Protein AF-A0A2G6HMX7-F1 (afdb_monomer_lite)

Secondary structure (DSSP, 8-state):
---------HHHHHHHHHHHHHHHHHHHHHHHHHHSPTTHHHHHHHHHHHHHHHHHHHHHHHHHHHHHHTT-

Sequence (72 aa):
MGAGRPEEGKGERMARWYRNVNALGALACFAAGAVLTAPLAVAANTLGVLNLAQAAGGEVIRQSAQKRHKKS

Structure (mmCIF, N/CA/C/O backbone):
data_AF-A0A2G6HMX7-F1
#
_entry.id   AF-A0A2G6HMX7-F1
#
loop_
_atom_site.group_PDB
_atom_site.id
_atom_site.type_symbol
_atom_site.label_atom_id
_atom_site.label_alt_id
_atom_site.label_comp_id
_atom_site.label_asym_id
_atom_site.label_entity_id
_atom_site.label_seq_id
_atom_site.pdbx_PDB_ins_code
_atom_site.Cartn_x
_atom_site.Cartn_y
_atom_site.Cartn_z
_atom_site.occupancy
_atom_site.B_iso_or_equiv
_atom_site.auth_seq_id
_atom_site.auth_comp_id
_atom_site.auth_asym_id
_atom_site.auth_atom_id
_atom_site.pdbx_PDB_model_num
ATOM 1 N N . MET A 1 1 ? -39.507 -12.006 4.906 1.00 38.12 1 MET A N 1
ATOM 2 C CA . MET A 1 1 ? -38.644 -11.539 6.013 1.00 38.12 1 MET A CA 1
ATOM 3 C C . MET A 1 1 ? -37.391 -10.936 5.397 1.00 38.12 1 MET A C 1
ATOM 5 O O . MET A 1 1 ? -36.479 -11.668 5.042 1.00 38.12 1 MET A O 1
ATOM 9 N N . GLY A 1 2 ? -37.401 -9.628 5.130 1.00 40.88 2 GLY A N 1
ATOM 10 C CA . GLY A 1 2 ? -36.237 -8.943 4.566 1.00 40.88 2 GLY A CA 1
ATOM 11 C C . GLY A 1 2 ? -35.204 -8.749 5.665 1.00 40.88 2 GLY A C 1
ATOM 12 O O . GLY A 1 2 ? -35.492 -8.068 6.644 1.00 40.88 2 GLY A O 1
ATOM 13 N N . ALA A 1 3 ? -34.039 -9.380 5.534 1.00 45.97 3 ALA A N 1
ATOM 14 C CA . ALA A 1 3 ? -32.906 -9.130 6.412 1.00 45.97 3 ALA A CA 1
ATOM 15 C C . ALA A 1 3 ? -32.536 -7.645 6.294 1.00 45.97 3 ALA A C 1
ATOM 17 O O . ALA A 1 3 ? -31.968 -7.217 5.287 1.00 45.97 3 ALA A O 1
ATOM 18 N N . GLY A 1 4 ? -32.938 -6.850 7.290 1.00 41.47 4 GLY A N 1
ATOM 19 C CA . GLY A 1 4 ? -32.560 -5.451 7.400 1.00 41.47 4 GLY A CA 1
ATOM 20 C C . GLY A 1 4 ? -31.043 -5.379 7.388 1.00 41.47 4 GLY A C 1
ATOM 21 O O . GLY A 1 4 ? -30.388 -5.892 8.295 1.00 41.47 4 GLY A O 1
ATOM 22 N N . ARG A 1 5 ? -30.480 -4.810 6.317 1.00 55.31 5 ARG A N 1
ATOM 23 C CA . ARG A 1 5 ? -29.060 -4.470 6.285 1.00 55.31 5 ARG A CA 1
ATOM 24 C C . ARG A 1 5 ? -28.819 -3.589 7.513 1.00 55.31 5 ARG A C 1
ATOM 26 O O . ARG A 1 5 ? -29.554 -2.612 7.649 1.00 55.31 5 ARG A O 1
ATOM 33 N N . PRO A 1 6 ? -27.884 -3.933 8.416 1.00 53.62 6 PRO A N 1
ATOM 34 C CA . PRO A 1 6 ? -27.560 -3.038 9.514 1.00 53.62 6 PRO A CA 1
ATOM 35 C C . PRO A 1 6 ? -27.217 -1.687 8.888 1.00 53.62 6 PRO A C 1
ATOM 37 O O . PRO A 1 6 ? -26.406 -1.635 7.962 1.00 53.62 6 PRO A O 1
ATOM 40 N N . GLU A 1 7 ? -27.922 -0.639 9.308 1.00 56.00 7 GLU A N 1
ATOM 41 C CA . GLU A 1 7 ? -27.679 0.740 8.891 1.00 56.00 7 GLU A CA 1
ATOM 42 C C . GLU A 1 7 ? -26.199 1.040 9.166 1.00 56.00 7 GLU A C 1
ATOM 44 O O . GLU A 1 7 ? -25.803 1.276 10.307 1.00 56.00 7 GLU A O 1
ATOM 49 N N . GLU A 1 8 ? -25.348 0.929 8.141 1.00 58.25 8 GLU A N 1
ATOM 50 C CA . GLU A 1 8 ? -23.923 1.216 8.268 1.00 58.25 8 GLU A CA 1
ATOM 51 C C . GLU A 1 8 ? -23.8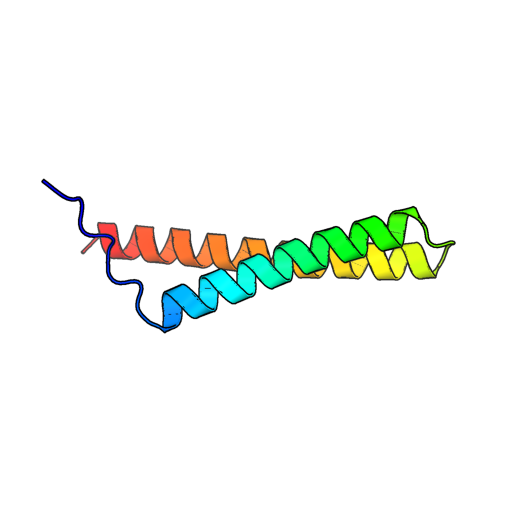04 2.687 8.656 1.00 58.25 8 GLU A C 1
ATOM 53 O O . GLU A 1 8 ? -24.030 3.580 7.833 1.00 58.25 8 GLU A O 1
ATOM 58 N N . GLY A 1 9 ? -23.466 2.946 9.922 1.00 69.19 9 GLY A N 1
ATOM 59 C CA . GLY A 1 9 ? -23.230 4.300 10.400 1.00 69.19 9 GLY A CA 1
ATOM 60 C C . GLY A 1 9 ? -22.250 5.010 9.466 1.00 69.19 9 GLY A C 1
ATOM 61 O O . GLY A 1 9 ? -21.344 4.383 8.912 1.00 69.19 9 GLY A O 1
ATOM 62 N N . LYS A 1 10 ? -22.413 6.325 9.270 1.00 72.38 10 LYS A N 1
ATOM 63 C CA . LYS A 1 10 ? -21.589 7.120 8.333 1.00 72.38 10 LYS A CA 1
ATOM 64 C C . LYS A 1 10 ? -20.081 6.827 8.458 1.00 72.38 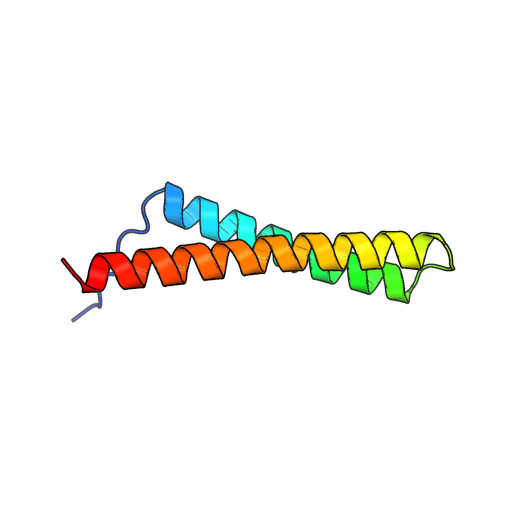10 LYS A C 1
ATOM 66 O O . LYS A 1 10 ? -19.388 6.787 7.444 1.00 72.38 10 LYS A O 1
ATOM 71 N N . GLY A 1 11 ? -19.593 6.558 9.673 1.00 70.88 11 GLY A N 1
ATOM 72 C CA . GLY A 1 11 ? -18.202 6.170 9.933 1.00 70.88 11 GLY A CA 1
ATOM 73 C C . GLY A 1 11 ? -17.795 4.810 9.351 1.00 70.88 11 GLY A C 1
ATOM 74 O O . GLY A 1 11 ? -16.702 4.680 8.806 1.00 70.88 11 GLY A O 1
ATOM 75 N N . GLU A 1 12 ? -18.674 3.811 9.384 1.00 74.25 12 GLU A N 1
ATOM 76 C CA . GLU A 1 12 ? -18.400 2.465 8.868 1.00 74.25 12 GLU A CA 1
ATOM 77 C C . GLU A 1 12 ? -18.391 2.444 7.333 1.00 74.25 12 GLU A C 1
ATOM 79 O O . GLU A 1 12 ? -17.508 1.841 6.710 1.00 74.25 12 GLU A O 1
ATOM 84 N N . ARG A 1 13 ? -19.292 3.226 6.719 1.00 79.25 13 ARG A N 1
ATOM 85 C CA . ARG A 1 13 ? -19.303 3.477 5.272 1.00 79.25 13 ARG A CA 1
ATOM 86 C C . ARG A 1 13 ? -18.031 4.194 4.813 1.00 79.25 13 ARG A C 1
ATOM 88 O O . ARG A 1 13 ? -17.433 3.784 3.818 1.00 79.25 13 ARG A O 1
ATOM 95 N N . MET A 1 14 ? -17.586 5.212 5.552 1.00 77.75 14 MET A N 1
ATOM 96 C CA . MET A 1 14 ? -16.348 5.939 5.248 1.00 77.75 14 MET A CA 1
ATOM 97 C C . MET A 1 14 ? -15.111 5.041 5.395 1.00 77.75 14 MET A C 1
ATOM 99 O O . MET A 1 14 ? -14.253 5.019 4.516 1.00 77.75 14 MET A O 1
ATOM 103 N N . ALA A 1 15 ? -15.043 4.228 6.452 1.00 77.81 15 ALA A N 1
ATOM 104 C CA . ALA A 1 15 ? -13.943 3.290 6.672 1.00 77.81 15 ALA A CA 1
ATOM 105 C C . ALA A 1 15 ? -13.879 2.183 5.604 1.00 77.81 15 ALA A C 1
ATOM 107 O O . ALA A 1 15 ? -12.796 1.726 5.230 1.00 77.81 15 ALA A O 1
ATOM 108 N N . ARG A 1 16 ? -15.028 1.717 5.096 1.00 79.69 16 ARG A N 1
ATOM 109 C CA . ARG A 1 16 ? -15.067 0.780 3.962 1.00 79.69 16 ARG A CA 1
ATOM 110 C C . ARG A 1 16 ? -14.626 1.455 2.662 1.00 79.69 16 ARG A C 1
ATOM 112 O O . ARG A 1 16 ? -13.844 0.865 1.924 1.00 79.69 16 ARG A O 1
ATOM 119 N N . TRP A 1 17 ? -15.070 2.687 2.412 1.00 85.81 17 TRP A N 1
ATOM 120 C CA . TRP A 1 17 ? -14.647 3.455 1.241 1.00 85.81 17 TRP A CA 1
ATOM 121 C C . TRP A 1 17 ? -13.128 3.666 1.219 1.00 85.81 17 TRP A C 1
ATOM 123 O O . TRP A 1 17 ? -12.487 3.306 0.236 1.00 85.81 17 TRP A O 1
ATOM 133 N N . TYR A 1 18 ? -12.535 4.118 2.329 1.00 82.06 18 TYR A N 1
ATOM 134 C CA . TYR A 1 18 ? -11.083 4.296 2.440 1.00 82.06 18 TYR A CA 1
ATOM 135 C C . TYR A 1 18 ? -10.296 3.006 2.188 1.00 82.06 18 TYR A C 1
ATOM 137 O O . TYR A 1 18 ? -9.296 3.024 1.477 1.00 82.06 18 TYR A O 1
ATOM 145 N N . ARG A 1 19 ? -10.749 1.866 2.727 1.00 81.62 19 ARG A N 1
ATOM 146 C CA . ARG A 1 19 ? -10.095 0.570 2.479 1.00 81.62 19 ARG A CA 1
ATOM 147 C C . ARG A 1 19 ? -10.159 0.162 1.014 1.00 81.62 19 ARG A C 1
ATOM 149 O O . ARG A 1 19 ? -9.152 -0.289 0.481 1.00 81.62 19 ARG A O 1
ATOM 156 N N . ASN A 1 20 ? -11.310 0.341 0.370 1.00 87.94 20 ASN A N 1
ATOM 157 C CA . ASN A 1 20 ? -11.460 0.030 -1.049 1.00 87.94 20 ASN A CA 1
ATOM 158 C C . ASN A 1 20 ? -10.553 0.915 -1.909 1.00 87.94 20 ASN A C 1
ATOM 160 O O . ASN A 1 20 ? -9.902 0.409 -2.817 1.00 87.94 20 ASN A O 1
ATOM 164 N N . VAL A 1 21 ? -10.461 2.211 -1.596 1.00 87.12 21 VAL A N 1
ATOM 165 C CA . VAL A 1 21 ? -9.550 3.135 -2.287 1.00 87.12 21 VAL A CA 1
ATOM 166 C C . VAL A 1 21 ? -8.094 2.716 -2.093 1.00 87.12 21 VAL A C 1
ATOM 168 O O . VAL A 1 21 ? -7.363 2.637 -3.073 1.00 87.12 21 VAL A O 1
ATOM 171 N N . ASN A 1 22 ? -7.683 2.366 -0.872 1.00 87.94 22 ASN A N 1
ATOM 172 C CA . ASN A 1 22 ? -6.325 1.888 -0.606 1.00 87.94 22 ASN A CA 1
ATOM 173 C C . ASN A 1 22 ? -6.029 0.561 -1.322 1.00 87.94 22 ASN A C 1
ATOM 175 O O . ASN A 1 22 ? -4.970 0.410 -1.918 1.00 87.94 22 ASN A O 1
ATOM 179 N N . ALA A 1 23 ? -6.964 -0.389 -1.352 1.00 84.88 23 ALA A N 1
ATOM 180 C CA . ALA A 1 23 ? -6.780 -1.645 -2.079 1.00 84.88 23 ALA A CA 1
ATOM 181 C C . ALA A 1 23 ? -6.656 -1.430 -3.601 1.00 84.88 23 ALA A C 1
ATOM 183 O O . ALA A 1 23 ? -5.792 -2.024 -4.245 1.00 84.88 23 ALA A O 1
ATOM 184 N N . LEU A 1 24 ? -7.479 -0.545 -4.173 1.00 89.00 24 LEU A N 1
ATOM 185 C CA . LEU A 1 24 ? -7.388 -0.166 -5.586 1.00 89.00 24 LEU A CA 1
ATOM 186 C C . LEU A 1 24 ? -6.087 0.585 -5.888 1.00 89.00 24 LEU A C 1
ATOM 188 O O . LEU A 1 24 ? -5.436 0.296 -6.889 1.00 89.00 24 LEU A O 1
ATOM 192 N N . GLY A 1 25 ? -5.681 1.502 -5.008 1.00 86.69 25 GLY A N 1
ATOM 193 C CA . GLY A 1 25 ? -4.407 2.211 -5.097 1.00 86.69 25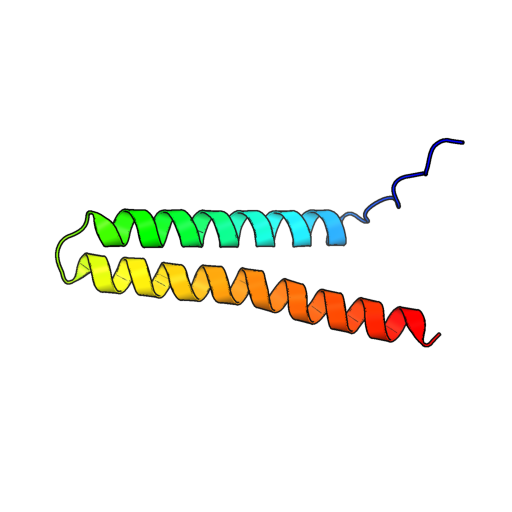 GLY A CA 1
ATOM 194 C C . GLY A 1 25 ? -3.219 1.255 -5.048 1.00 86.69 25 GLY A C 1
ATOM 195 O O . GLY A 1 25 ? -2.291 1.390 -5.840 1.00 86.69 25 GLY A O 1
ATOM 196 N N . ALA A 1 26 ? -3.277 0.230 -4.194 1.00 85.94 26 ALA A N 1
ATOM 197 C CA . ALA A 1 26 ? -2.262 -0.813 -4.137 1.00 85.94 26 ALA A CA 1
ATOM 198 C C . ALA A 1 26 ? -2.141 -1.559 -5.469 1.00 85.94 26 ALA A C 1
ATOM 200 O O . ALA A 1 26 ? -1.046 -1.671 -6.019 1.00 85.94 26 ALA A O 1
ATOM 201 N N . LEU A 1 27 ? -3.272 -2.019 -6.012 1.00 89.56 27 LEU A N 1
ATOM 202 C CA . LEU A 1 27 ? -3.313 -2.728 -7.289 1.00 89.56 27 LEU A CA 1
ATOM 203 C C . LEU A 1 27 ? -2.786 -1.861 -8.439 1.00 89.56 27 LEU A C 1
ATOM 205 O O . LEU A 1 27 ? -1.986 -2.336 -9.241 1.00 89.56 27 LEU A O 1
ATOM 209 N N . ALA A 1 28 ? -3.187 -0.590 -8.495 1.00 86.50 28 ALA A N 1
ATOM 210 C CA . ALA A 1 28 ? -2.711 0.357 -9.500 1.00 86.50 28 ALA A CA 1
ATOM 211 C C . ALA A 1 28 ? -1.195 0.582 -9.400 1.00 86.50 28 ALA A C 1
ATOM 213 O O . ALA A 1 28 ? -0.504 0.600 -10.416 1.00 86.50 28 ALA A O 1
ATOM 214 N N . CYS A 1 29 ? -0.664 0.697 -8.183 1.00 84.56 29 CYS A N 1
ATOM 215 C CA . CYS A 1 29 ? 0.766 0.836 -7.931 1.00 84.56 29 CYS A CA 1
ATOM 216 C C . CYS A 1 29 ? 1.567 -0.406 -8.352 1.00 84.56 29 CYS A C 1
ATOM 218 O O . CYS A 1 29 ? 2.605 -0.260 -8.993 1.00 84.56 29 CYS A O 1
ATOM 220 N N . PHE A 1 30 ? 1.081 -1.617 -8.061 1.00 84.62 30 PHE A N 1
ATOM 221 C CA . PHE A 1 30 ? 1.723 -2.852 -8.529 1.00 84.62 30 PHE A CA 1
ATOM 222 C C . PHE A 1 30 ? 1.650 -2.998 -10.054 1.00 84.62 30 PHE A C 1
ATOM 224 O O . PHE A 1 30 ? 2.638 -3.363 -10.686 1.00 84.62 30 PHE A O 1
ATOM 231 N N . ALA A 1 31 ? 0.507 -2.661 -10.660 1.00 85.56 31 ALA A N 1
ATOM 232 C CA . ALA A 1 31 ? 0.353 -2.665 -12.112 1.00 85.56 31 ALA A CA 1
ATOM 233 C C . ALA A 1 31 ? 1.308 -1.665 -12.779 1.00 85.56 31 ALA A C 1
ATOM 235 O O . ALA A 1 31 ? 1.991 -2.016 -13.735 1.00 85.56 31 ALA A O 1
ATOM 236 N N . ALA A 1 32 ? 1.429 -0.450 -12.239 1.00 83.31 32 ALA A N 1
ATOM 237 C CA . ALA A 1 32 ? 2.411 0.525 -12.702 1.00 83.31 32 ALA A CA 1
ATOM 238 C C . ALA A 1 32 ? 3.845 -0.001 -12.528 1.00 83.31 32 ALA A C 1
ATOM 240 O O . ALA A 1 32 ? 4.654 0.093 -13.447 1.00 83.31 32 ALA A O 1
ATOM 241 N N . GLY A 1 33 ? 4.152 -0.618 -11.384 1.00 81.19 33 GLY A N 1
ATOM 242 C CA . GLY A 1 33 ? 5.458 -1.214 -11.112 1.00 81.19 33 GLY A CA 1
ATOM 243 C C . GLY A 1 33 ? 5.856 -2.328 -12.085 1.00 81.19 33 GLY A C 1
ATOM 244 O O . GLY A 1 33 ? 7.042 -2.491 -12.347 1.00 81.19 33 GLY A O 1
ATOM 245 N N . ALA A 1 34 ? 4.889 -3.051 -12.656 1.00 83.31 34 ALA A N 1
ATOM 246 C CA . ALA A 1 34 ? 5.138 -4.088 -13.658 1.00 83.31 34 ALA A CA 1
ATOM 247 C C . ALA A 1 34 ? 5.487 -3.535 -15.054 1.00 83.31 34 ALA A C 1
ATOM 249 O O . ALA A 1 34 ? 6.088 -4.247 -15.854 1.00 83.31 34 ALA A O 1
ATOM 250 N N . VAL A 1 35 ? 5.106 -2.288 -15.354 1.00 86.00 35 VAL A N 1
ATOM 251 C CA . VAL A 1 35 ? 5.298 -1.661 -16.678 1.00 86.00 35 VAL A CA 1
ATOM 252 C C . VAL A 1 35 ? 6.445 -0.642 -16.667 1.00 86.00 35 VAL A C 1
ATOM 254 O O . VAL A 1 35 ? 7.028 -0.339 -17.705 1.00 86.00 35 VAL A O 1
ATOM 257 N N . LEU A 1 36 ? 6.787 -0.103 -15.496 1.00 87.06 36 LEU A N 1
ATOM 258 C CA . LEU A 1 36 ? 7.862 0.871 -15.336 1.00 87.06 36 LEU A CA 1
ATOM 259 C C . LEU A 1 36 ? 9.246 0.210 -15.361 1.00 87.06 36 LEU A C 1
ATOM 261 O O . LEU A 1 36 ? 9.443 -0.911 -14.899 1.00 87.06 36 LEU A O 1
ATOM 265 N N . THR A 1 37 ? 10.248 0.952 -15.832 1.00 81.25 37 THR A N 1
ATOM 266 C CA . THR A 1 37 ? 11.652 0.566 -15.668 1.00 81.25 37 THR A CA 1
ATOM 267 C C . THR A 1 37 ? 12.113 0.835 -14.232 1.00 81.25 37 THR A C 1
ATOM 269 O O . THR A 1 37 ? 11.580 1.700 -13.523 1.00 81.25 37 THR A O 1
ATOM 272 N N . ALA A 1 38 ? 13.149 0.128 -13.777 1.00 68.94 38 ALA A N 1
ATOM 273 C CA . ALA A 1 38 ? 13.855 0.533 -12.561 1.00 68.94 38 ALA A CA 1
ATOM 274 C C . ALA A 1 38 ? 14.387 1.974 -12.738 1.00 68.94 38 ALA A C 1
ATOM 276 O O . ALA A 1 38 ? 14.817 2.301 -13.848 1.00 68.94 38 ALA A O 1
ATOM 277 N N . PRO A 1 39 ? 14.363 2.862 -11.719 1.00 78.12 39 PRO A N 1
ATOM 278 C CA . PRO A 1 39 ? 13.987 2.702 -10.301 1.00 78.12 39 PRO A CA 1
ATOM 279 C C . PRO A 1 39 ? 12.508 2.995 -9.971 1.00 78.12 39 PRO A C 1
ATOM 281 O O . PRO A 1 39 ? 12.063 2.753 -8.847 1.00 78.12 39 PRO A O 1
ATOM 284 N N . LEU A 1 40 ? 11.731 3.495 -10.934 1.00 81.56 40 LEU A N 1
ATOM 285 C CA . LEU A 1 40 ? 10.329 3.875 -10.728 1.00 81.56 40 LEU A CA 1
ATOM 286 C C . LEU A 1 40 ? 9.450 2.667 -10.378 1.00 81.56 40 LEU A C 1
ATOM 288 O O . LEU A 1 40 ? 8.537 2.789 -9.564 1.00 81.56 40 LEU A O 1
ATOM 292 N N . ALA A 1 41 ? 9.785 1.486 -10.905 1.00 75.44 41 ALA A N 1
ATOM 293 C CA . ALA A 1 41 ? 9.144 0.229 -10.530 1.00 75.44 41 ALA A CA 1
ATOM 294 C C . ALA A 1 41 ? 9.258 -0.089 -9.027 1.00 75.44 41 ALA A C 1
ATOM 296 O O . ALA A 1 41 ? 8.296 -0.544 -8.410 1.00 75.44 41 ALA A O 1
ATOM 297 N N . VAL A 1 42 ? 10.412 0.190 -8.409 1.00 85.56 42 VAL A N 1
ATOM 298 C CA . VAL A 1 42 ? 10.644 -0.065 -6.975 1.00 85.56 42 VAL A CA 1
ATOM 299 C C . VAL A 1 42 ? 9.801 0.879 -6.121 1.00 85.56 42 VAL A C 1
ATOM 301 O O . VAL A 1 42 ? 9.157 0.443 -5.165 1.00 85.56 42 VAL A O 1
ATOM 304 N N . ALA A 1 43 ? 9.758 2.160 -6.490 1.00 86.50 43 ALA A N 1
ATOM 305 C CA . ALA A 1 43 ? 8.936 3.150 -5.804 1.00 86.50 43 ALA A CA 1
ATOM 306 C C . ALA A 1 43 ? 7.440 2.807 -5.914 1.00 86.50 43 ALA A C 1
ATOM 308 O O . ALA A 1 43 ? 6.737 2.789 -4.903 1.00 86.50 43 ALA A O 1
ATOM 309 N N . ALA A 1 44 ? 6.971 2.455 -7.115 1.00 81.12 44 ALA A N 1
ATOM 310 C CA . ALA A 1 44 ? 5.585 2.067 -7.353 1.00 81.12 44 ALA A CA 1
ATOM 311 C C . ALA A 1 44 ? 5.197 0.815 -6.549 1.00 81.12 44 ALA A C 1
ATOM 313 O O . ALA A 1 44 ? 4.208 0.839 -5.822 1.00 81.12 44 ALA A O 1
ATOM 314 N N . ASN A 1 45 ? 6.014 -0.240 -6.573 1.00 81.50 45 ASN A N 1
ATOM 315 C CA . ASN A 1 45 ? 5.746 -1.450 -5.791 1.00 81.50 45 ASN A CA 1
ATOM 316 C C . ASN A 1 45 ? 5.759 -1.184 -4.276 1.00 81.50 45 ASN A C 1
ATOM 318 O O . ASN A 1 45 ? 4.911 -1.709 -3.556 1.00 81.50 45 ASN A O 1
ATOM 322 N N . THR A 1 46 ? 6.656 -0.323 -3.785 1.00 87.88 46 THR A N 1
ATOM 323 C CA . THR A 1 46 ? 6.702 0.064 -2.362 1.00 87.88 46 THR A CA 1
ATOM 324 C C . THR A 1 46 ? 5.426 0.792 -1.939 1.00 87.88 46 THR A C 1
ATOM 326 O O . THR A 1 46 ? 4.829 0.456 -0.915 1.00 87.88 46 THR A O 1
ATOM 329 N N . LEU A 1 47 ? 4.951 1.745 -2.747 1.00 87.69 47 LEU A N 1
ATOM 330 C CA . LEU A 1 47 ? 3.668 2.416 -2.513 1.00 87.69 47 LEU A CA 1
ATOM 331 C C . LEU A 1 47 ? 2.495 1.426 -2.562 1.00 87.69 47 LEU A C 1
ATOM 333 O O . LEU A 1 47 ? 1.564 1.534 -1.764 1.00 87.69 47 LEU A O 1
ATOM 337 N N . GLY A 1 48 ? 2.570 0.426 -3.444 1.00 85.56 48 GLY A N 1
ATOM 338 C CA . GLY A 1 48 ? 1.608 -0.671 -3.517 1.00 85.56 48 GLY A CA 1
ATOM 339 C C . GLY A 1 48 ? 1.493 -1.442 -2.202 1.00 85.56 48 GLY A C 1
ATOM 340 O O . GLY A 1 48 ? 0.393 -1.633 -1.681 1.00 85.56 48 GLY A O 1
ATOM 341 N N . VAL A 1 49 ? 2.633 -1.811 -1.616 1.00 85.88 49 VAL A N 1
ATOM 342 C CA . VAL A 1 49 ? 2.697 -2.502 -0.318 1.00 85.88 49 VAL A CA 1
ATOM 343 C C . VAL A 1 49 ? 2.124 -1.642 0.810 1.00 85.88 49 VAL A C 1
ATOM 345 O O . VAL A 1 49 ? 1.361 -2.150 1.631 1.00 85.88 49 VAL A O 1
ATOM 348 N N . LEU A 1 50 ? 2.444 -0.345 0.851 1.00 87.00 50 LEU A N 1
ATOM 349 C CA . LEU A 1 50 ? 1.945 0.565 1.891 1.00 87.00 50 LEU A CA 1
ATOM 350 C C . LEU A 1 50 ? 0.421 0.722 1.835 1.00 87.00 50 LEU A C 1
ATOM 352 O O . LEU A 1 50 ? -0.253 0.591 2.858 1.00 87.00 50 LEU A O 1
ATOM 356 N N . ASN A 1 51 ? -0.126 0.928 0.637 1.00 83.62 51 ASN A N 1
ATOM 357 C CA . ASN A 1 51 ? -1.567 1.005 0.416 1.00 83.62 51 ASN A CA 1
ATOM 358 C C . ASN A 1 51 ? -2.270 -0.305 0.820 1.00 83.62 51 ASN A C 1
ATOM 360 O O . ASN A 1 51 ? -3.308 -0.290 1.487 1.00 83.62 51 ASN A O 1
ATOM 364 N N . LEU A 1 52 ? -1.672 -1.456 0.493 1.00 82.94 52 LEU A N 1
ATOM 365 C CA . LEU A 1 52 ? -2.203 -2.761 0.885 1.00 82.94 52 LEU A CA 1
ATOM 366 C C . LEU A 1 52 ? -2.181 -2.952 2.409 1.00 82.94 52 LEU A C 1
ATOM 368 O O . LEU A 1 52 ? -3.165 -3.410 2.991 1.00 82.94 52 LEU A O 1
ATOM 372 N N . ALA A 1 53 ? -1.093 -2.555 3.070 1.00 82.50 53 ALA A N 1
ATOM 373 C CA . ALA A 1 53 ? -0.966 -2.621 4.522 1.00 82.50 53 ALA A CA 1
ATOM 374 C C . ALA A 1 53 ? -2.003 -1.734 5.231 1.00 82.50 53 ALA A C 1
ATOM 376 O O . ALA A 1 53 ? -2.594 -2.154 6.226 1.00 82.50 53 ALA A O 1
ATOM 377 N N . GLN A 1 54 ? -2.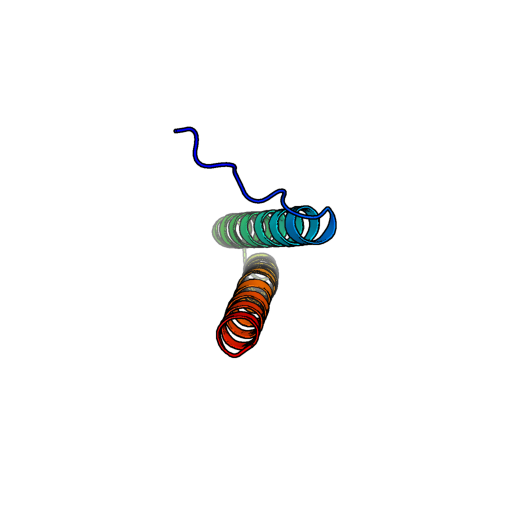291 -0.542 4.702 1.00 84.06 54 GLN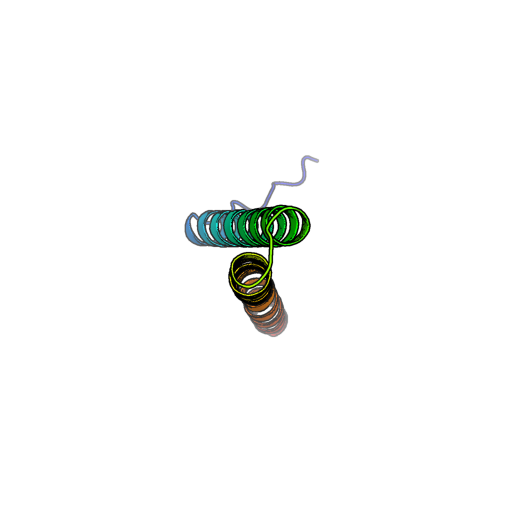 A N 1
ATOM 378 C CA . GLN A 1 54 ? -3.339 0.336 5.232 1.00 84.06 54 GLN A CA 1
ATOM 379 C C . GLN A 1 54 ? -4.742 -0.258 5.058 1.00 84.06 54 GLN A C 1
ATOM 381 O O . GLN A 1 54 ? -5.574 -0.165 5.966 1.00 84.06 54 GLN A O 1
ATOM 386 N N . ALA A 1 55 ? -5.008 -0.913 3.924 1.00 79.62 55 ALA A N 1
ATOM 387 C CA . ALA A 1 55 ? -6.258 -1.638 3.719 1.00 79.62 55 ALA A CA 1
ATOM 388 C C . ALA A 1 55 ? -6.406 -2.806 4.717 1.00 79.62 55 ALA A C 1
ATOM 390 O O . ALA A 1 55 ? -7.467 -2.968 5.327 1.00 79.62 55 ALA A O 1
ATOM 391 N N . ALA A 1 56 ? -5.330 -3.569 4.942 1.00 78.69 56 ALA A N 1
ATOM 392 C CA . ALA A 1 56 ? -5.300 -4.703 5.866 1.00 78.69 56 ALA A CA 1
ATOM 393 C C . ALA A 1 56 ? -5.391 -4.286 7.347 1.00 78.69 56 ALA A C 1
ATOM 395 O O . ALA A 1 56 ? -6.114 -4.913 8.122 1.00 78.69 56 ALA A O 1
ATOM 396 N N . GLY A 1 57 ? -4.726 -3.198 7.750 1.00 76.75 57 GLY A N 1
ATOM 397 C CA . GLY A 1 57 ? -4.784 -2.668 9.117 1.00 76.75 57 GLY A CA 1
ATOM 398 C C . GLY A 1 57 ? -6.204 -2.277 9.540 1.00 76.75 57 GLY A C 1
ATOM 399 O O . GLY A 1 57 ? -6.619 -2.548 10.668 1.00 76.75 57 GLY A O 1
ATOM 400 N N . GLY A 1 58 ? -7.002 -1.739 8.613 1.00 66.06 58 GLY A N 1
ATOM 401 C CA . GLY A 1 58 ? -8.424 -1.482 8.853 1.00 66.06 58 GLY A CA 1
ATOM 402 C C . GLY A 1 58 ? -9.250 -2.758 9.078 1.00 66.06 58 GLY A C 1
ATOM 403 O O . GLY A 1 58 ? -10.210 -2.740 9.851 1.00 66.06 58 GLY A O 1
ATOM 404 N N . GLU A 1 59 ? -8.868 -3.883 8.466 1.00 65.25 59 GLU A N 1
ATOM 405 C CA . GLU A 1 59 ? -9.512 -5.184 8.695 1.00 65.25 59 GLU A CA 1
ATOM 406 C C . GLU A 1 59 ? -9.182 -5.738 10.093 1.00 65.25 59 GLU A C 1
ATOM 408 O O . GLU A 1 59 ? -10.072 -6.244 10.778 1.00 65.25 59 GLU A O 1
ATOM 413 N N . VAL A 1 60 ? -7.945 -5.557 10.574 1.00 64.06 60 VAL A N 1
ATOM 414 C CA . VAL A 1 60 ? -7.518 -5.949 11.934 1.00 64.06 60 VAL A CA 1
ATOM 415 C C . VAL A 1 60 ? -8.255 -5.151 13.014 1.00 64.06 60 VAL A C 1
ATOM 417 O O . VAL A 1 60 ? -8.715 -5.722 14.011 1.00 64.06 60 VAL A O 1
ATOM 420 N N . ILE A 1 61 ? -8.428 -3.840 12.809 1.00 63.94 61 ILE A N 1
ATOM 421 C CA . ILE A 1 61 ? -9.212 -2.988 13.716 1.00 63.94 61 ILE A CA 1
ATOM 422 C C . ILE A 1 61 ? -10.673 -3.452 13.742 1.00 63.94 61 ILE A C 1
ATOM 424 O O . ILE A 1 61 ? -11.253 -3.584 14.820 1.00 63.94 61 ILE A O 1
ATOM 428 N N . ARG A 1 62 ? -11.257 -3.793 12.584 1.00 64.12 62 ARG A N 1
ATOM 429 C CA . ARG A 1 62 ? -12.634 -4.304 12.502 1.00 64.12 62 ARG A CA 1
ATOM 430 C C . ARG A 1 62 ? -12.802 -5.649 13.209 1.00 64.12 62 ARG A C 1
ATOM 432 O O . ARG A 1 62 ? -13.752 -5.811 13.972 1.00 64.12 62 ARG A O 1
ATOM 439 N N . GLN A 1 63 ? -11.877 -6.591 13.019 1.00 64.81 63 GLN A N 1
ATOM 440 C CA . GLN A 1 63 ? -11.896 -7.869 13.741 1.00 64.81 63 GLN A CA 1
ATOM 441 C C . GLN A 1 63 ? -11.776 -7.665 15.257 1.00 64.81 63 GLN A C 1
ATOM 443 O O . GLN A 1 63 ? -12.439 -8.355 16.030 1.00 64.81 63 GLN A O 1
ATOM 448 N N . SER A 1 64 ? -10.973 -6.694 15.694 1.00 62.94 64 SER A N 1
ATOM 449 C CA . SER A 1 64 ? -10.816 -6.354 17.113 1.00 62.94 64 SER A CA 1
ATOM 450 C C . SER A 1 64 ? -12.069 -5.686 17.696 1.00 62.94 64 SER A C 1
ATOM 452 O O . SER A 1 64 ? -12.481 -6.018 18.809 1.00 62.94 64 SER A O 1
ATOM 454 N N . ALA A 1 65 ? -12.726 -4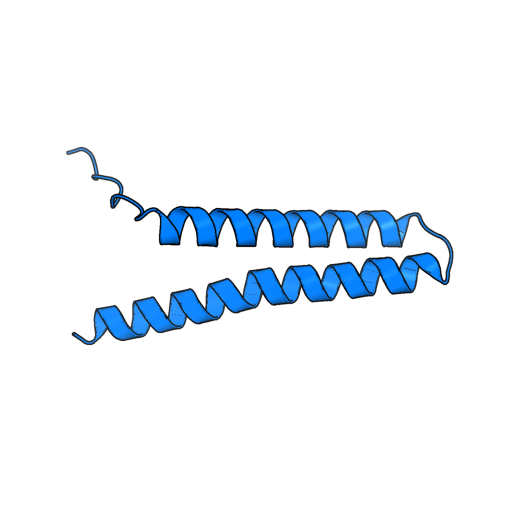.807 16.934 1.00 61.00 65 ALA A N 1
ATOM 455 C CA . ALA A 1 65 ? -13.995 -4.186 17.312 1.00 61.00 65 ALA A CA 1
ATOM 456 C C . ALA A 1 65 ? -15.135 -5.217 17.405 1.00 61.00 65 ALA A C 1
ATOM 458 O O . ALA A 1 65 ? -15.871 -5.232 18.390 1.00 61.00 65 ALA A O 1
ATOM 459 N N . GLN A 1 66 ? -15.226 -6.148 16.449 1.00 62.41 66 GLN A N 1
ATOM 460 C CA . GLN A 1 66 ? -16.201 -7.244 16.489 1.00 62.41 66 GLN A CA 1
ATOM 461 C C . GLN A 1 66 ? -15.953 -8.204 17.662 1.00 62.41 66 GLN A C 1
ATOM 463 O O . GLN A 1 66 ? -16.901 -8.631 18.320 1.00 62.41 66 GLN A O 1
ATOM 468 N N . LYS A 1 67 ? -14.687 -8.510 17.980 1.00 61.22 67 LYS A N 1
ATOM 469 C CA . LYS A 1 67 ? -14.330 -9.319 19.160 1.00 61.22 67 LYS A CA 1
ATOM 470 C C . LYS A 1 67 ? -14.719 -8.641 20.477 1.00 61.22 67 LYS A C 1
ATOM 472 O O . LYS A 1 67 ? -15.113 -9.338 21.407 1.00 61.22 67 LYS A O 1
ATOM 477 N N . ARG A 1 68 ? -14.635 -7.307 20.564 1.00 57.25 68 ARG A N 1
ATOM 478 C CA . ARG A 1 68 ? -15.082 -6.540 21.741 1.00 57.25 68 ARG A CA 1
ATOM 479 C C . ARG A 1 68 ? -16.606 -6.495 21.871 1.00 57.25 68 ARG A C 1
ATOM 481 O O . ARG A 1 68 ? -17.103 -6.702 22.970 1.00 57.25 68 ARG A O 1
ATOM 488 N N . HIS A 1 69 ? -17.336 -6.309 20.771 1.00 53.66 69 HIS A N 1
ATOM 489 C CA . HIS A 1 69 ? -18.806 -6.301 20.783 1.00 53.66 69 HIS A CA 1
ATOM 490 C C . HIS A 1 69 ? -19.435 -7.662 21.108 1.00 53.66 69 HIS A C 1
ATOM 492 O O . HIS A 1 69 ? -20.540 -7.702 21.624 1.00 53.66 69 HIS A O 1
ATOM 498 N N . LYS A 1 70 ? -18.745 -8.779 20.842 1.00 51.53 70 LYS A N 1
ATOM 499 C CA . LYS A 1 70 ? -19.244 -10.130 21.157 1.00 51.53 70 LYS A CA 1
ATOM 500 C C . LYS A 1 70 ? -19.059 -10.534 22.631 1.00 51.53 70 LYS A C 1
ATOM 502 O O . LYS A 1 70 ? -19.463 -11.627 23.013 1.00 51.53 70 LYS A O 1
ATOM 507 N N . LYS A 1 71 ? -18.386 -9.701 23.433 1.00 47.28 71 LYS A N 1
ATOM 508 C CA . LYS A 1 71 ? -18.060 -9.966 24.845 1.00 47.28 71 LYS A CA 1
ATOM 509 C C . LYS A 1 71 ? -18.838 -9.072 25.824 1.00 47.28 71 LYS A C 1
ATOM 511 O O . LYS A 1 71 ? -18.600 -9.182 27.023 1.00 47.28 71 LYS A O 1
ATOM 516 N N . SER A 1 72 ? -19.705 -8.198 25.310 1.00 45.84 72 SER A N 1
ATOM 517 C CA . SER A 1 72 ? -20.678 -7.405 26.070 1.00 45.84 72 SER A CA 1
ATOM 518 C C . SER A 1 72 ? -22.076 -7.958 25.853 1.00 45.84 72 SER A C 1
ATOM 520 O O . SER A 1 72 ? -22.916 -7.655 26.723 1.00 45.84 72 SER A O 1
#

Foldseek 3Di:
DDPPDPPQPPVNVVLVVLLVVLQVQLVVLCVCLVVDDPPSSVVSNVSSVVSNVSSVVSVVVVVVVVVVVVVD

Radius of gyration: 16.78 Å; chains: 1; bounding box: 53×19×43 Å

pLDDT: mean 73.82, std 13.97, range [38.12, 89.56]